Protein AF-A0A8J3D3V7-F1 (afdb_monomer)

pLDDT: mean 88.59, std 8.21, range [60.62, 97.38]

InterPro domains:
  IPR008201 Ribonuclease HepT-like [PF01934] (11-53)

Radius of gyration: 12.74 Å; Cα contacts (8 Å, |Δi|>4): 18; chains: 1; bounding box: 35×13×30 Å

Solvent-accessible surface area (backbone atoms only — not comparable to full-atom values): 3598 Å² total; per-residue (Å²): 134,68,67,64,57,70,78,36,79,78,54,90,53,91,58,51,70,57,53,53,51,48,55,51,44,53,75,75,37,60,92,77,56,58,64,68,57,52,49,47,38,61,75,53,49,48,56,51,49,51,53,56,51,51,66,74,78,107

Secondary structure (DSSP, 8-state):
--HHHHH-TT-S-TTHHHHHHHHHHHHH-GGG--HHHHHHIIIIIHHHHHHHHHHH--

Organism: NCBI:txid402147

Mean predicted aligned error: 4.35 Å

Sequence (58 aa):
MSRILKQDSAFPIKNAKNIIGTRNRIIHSYVNTSDEIIWTIIVRELPNLKIEIGKLLT

Structure (mmCIF, N/CA/C/O backbone):
data_AF-A0A8J3D3V7-F1
#
_entry.id   AF-A0A8J3D3V7-F1
#
loop_
_atom_site.group_PDB
_atom_site.id
_atom_site.type_symbol
_atom_site.label_atom_id
_atom_site.label_alt_id
_atom_site.label_comp_id
_atom_site.label_asym_id
_atom_site.label_entity_id
_atom_site.label_seq_id
_atom_site.pdbx_PDB_ins_code
_atom_site.Cartn_x
_atom_site.Cartn_y
_atom_site.Cartn_z
_atom_site.occupancy
_atom_site.B_iso_or_equiv
_atom_site.auth_seq_id
_atom_site.auth_comp_id
_atom_site.auth_asym_id
_atom_site.auth_atom_id
_atom_site.pdbx_PDB_model_num
ATOM 1 N N . MET A 1 1 ? 10.830 6.396 7.677 1.00 60.62 1 MET A N 1
ATOM 2 C CA . MET A 1 1 ? 10.023 5.706 8.712 1.00 60.62 1 MET A CA 1
ATOM 3 C C . MET A 1 1 ? 8.589 6.229 8.648 1.00 60.62 1 MET A C 1
ATOM 5 O O . MET A 1 1 ? 8.406 7.440 8.622 1.00 60.62 1 MET A O 1
ATOM 9 N N . SER A 1 2 ? 7.586 5.362 8.554 1.00 78.00 2 SER A N 1
ATOM 10 C CA . SER A 1 2 ? 6.178 5.747 8.369 1.00 78.00 2 SER A CA 1
ATOM 11 C C . SER A 1 2 ? 5.522 6.283 9.635 1.00 78.00 2 SER A C 1
ATOM 13 O O . SER A 1 2 ? 5.531 5.602 10.656 1.00 78.00 2 SER A O 1
ATOM 15 N N . ARG A 1 3 ? 4.911 7.472 9.549 1.00 85.25 3 ARG A N 1
ATOM 16 C CA . ARG A 1 3 ? 4.234 8.138 10.676 1.00 85.25 3 ARG A CA 1
ATOM 17 C C . ARG A 1 3 ? 2.997 7.375 11.161 1.00 85.25 3 ARG A C 1
ATOM 19 O O . ARG A 1 3 ? 2.835 7.212 12.360 1.00 85.25 3 ARG A O 1
ATOM 26 N N . ILE A 1 4 ? 2.182 6.857 10.240 1.00 87.00 4 ILE A N 1
ATOM 27 C CA . ILE A 1 4 ? 0.883 6.254 10.577 1.00 87.00 4 ILE A CA 1
ATOM 28 C C . ILE A 1 4 ? 1.021 4.970 11.408 1.00 87.00 4 ILE A C 1
ATOM 30 O O . ILE A 1 4 ? 0.435 4.877 12.473 1.00 87.00 4 ILE A O 1
ATOM 34 N N . LEU A 1 5 ? 1.919 4.060 11.016 1.00 88.88 5 LEU A N 1
ATOM 35 C CA . LEU A 1 5 ? 2.168 2.808 11.747 1.00 88.88 5 LEU A CA 1
ATO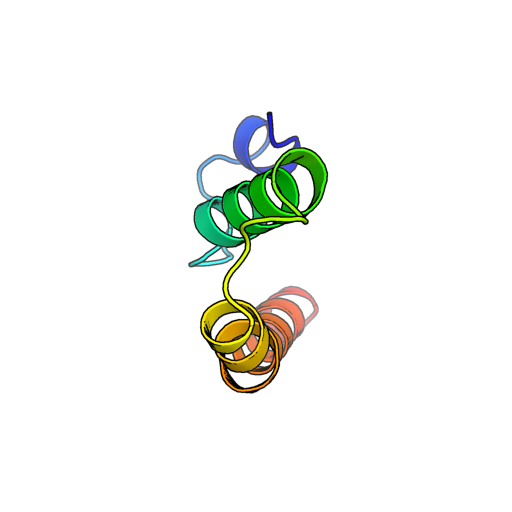M 36 C C . LEU A 1 5 ? 2.925 2.986 13.071 1.00 88.88 5 LEU A C 1
ATOM 38 O O . LEU A 1 5 ? 2.986 2.057 13.869 1.00 88.88 5 LEU A O 1
ATOM 42 N N . LYS A 1 6 ? 3.554 4.148 13.288 1.00 89.56 6 LYS A N 1
ATOM 43 C CA . LYS A 1 6 ? 4.127 4.493 14.598 1.00 89.56 6 LYS A CA 1
ATOM 44 C C . LYS A 1 6 ? 3.053 4.927 15.584 1.00 89.56 6 LYS A C 1
ATOM 46 O O . LYS A 1 6 ? 3.224 4.718 16.776 1.00 89.56 6 LYS A O 1
ATOM 51 N N . GLN A 1 7 ? 2.019 5.593 15.082 1.00 91.50 7 GLN A N 1
ATOM 52 C CA . GLN A 1 7 ? 0.934 6.113 15.898 1.00 91.50 7 GLN A CA 1
ATOM 53 C C . GLN A 1 7 ? -0.131 5.049 16.155 1.00 91.50 7 GLN A C 1
ATOM 55 O O . GLN A 1 7 ? -0.663 4.981 17.255 1.00 91.50 7 GLN A O 1
ATOM 60 N N . ASP A 1 8 ? -0.388 4.198 15.166 1.00 90.69 8 ASP A N 1
ATOM 61 C CA . ASP A 1 8 ? -1.290 3.061 15.268 1.00 90.69 8 ASP A CA 1
ATOM 62 C C . ASP A 1 8 ? -0.671 1.852 14.556 1.00 90.69 8 ASP A C 1
ATOM 64 O O . ASP A 1 8 ? -0.632 1.766 13.326 1.00 90.69 8 ASP A O 1
ATOM 68 N N . SER A 1 9 ? -0.142 0.913 15.340 1.00 88.19 9 SER A N 1
ATOM 69 C CA . SER A 1 9 ? 0.466 -0.313 14.817 1.00 88.19 9 SER A CA 1
ATOM 70 C C . SER A 1 9 ? -0.562 -1.288 14.237 1.00 88.19 9 SER A C 1
ATOM 72 O O . SER A 1 9 ? -0.183 -2.147 13.436 1.00 88.19 9 SER A O 1
ATOM 74 N N . ALA A 1 10 ? -1.835 -1.137 14.610 1.00 89.19 10 ALA A N 1
ATOM 75 C CA . ALA A 1 10 ? -2.964 -1.945 14.172 1.00 89.19 10 ALA A CA 1
ATOM 76 C C . ALA A 1 10 ? -3.806 -1.238 13.095 1.00 89.19 10 ALA A C 1
ATOM 78 O O . ALA A 1 10 ? -4.934 -1.657 12.836 1.00 89.19 10 ALA A O 1
ATOM 79 N N . PHE A 1 11 ? -3.253 -0.200 12.452 1.00 90.56 11 PHE A N 1
ATOM 80 C CA . PHE A 1 11 ? -3.955 0.588 11.443 1.00 90.56 11 PHE A CA 1
ATOM 81 C C . PHE A 1 11 ? -4.658 -0.316 10.411 1.00 90.56 11 PHE A C 1
ATOM 83 O O . PHE A 1 11 ? -4.003 -1.180 9.816 1.00 90.56 11 PHE A O 1
ATOM 90 N N . PRO A 1 12 ? -5.964 -0.121 10.151 1.00 90.81 12 PRO A N 1
ATOM 91 C CA . PRO A 1 12 ? -6.831 -1.134 9.538 1.00 90.81 12 PRO A CA 1
ATOM 92 C C . PRO A 1 12 ? -6.627 -1.351 8.028 1.00 90.81 12 PRO A C 1
ATOM 94 O O . PRO A 1 12 ? -7.399 -2.073 7.402 1.00 90.81 12 PRO A O 1
ATOM 97 N N . ILE A 1 13 ? -5.589 -0.758 7.430 1.00 93.00 13 ILE A N 1
ATOM 98 C CA . ILE A 1 13 ? -5.217 -0.994 6.031 1.00 93.00 13 ILE A CA 1
ATOM 99 C C . ILE A 1 13 ? -4.261 -2.178 5.945 1.00 93.00 13 ILE A C 1
ATOM 101 O O . ILE A 1 13 ? -3.113 -2.114 6.402 1.00 93.00 13 ILE A O 1
ATOM 105 N N . LYS A 1 14 ? -4.705 -3.240 5.271 1.00 90.94 14 LYS A N 1
ATOM 106 C CA . LYS A 1 14 ? -4.007 -4.534 5.216 1.00 90.94 14 LYS A CA 1
ATOM 107 C C . LYS A 1 14 ? -2.574 -4.404 4.696 1.00 90.94 14 LYS A C 1
ATOM 109 O O . LYS A 1 14 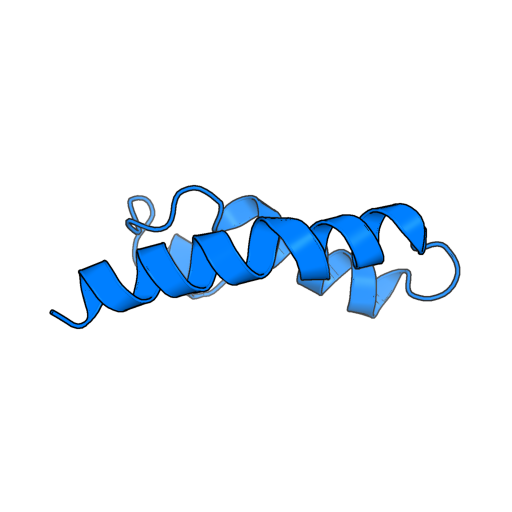? -1.642 -4.984 5.249 1.00 90.94 14 LYS A O 1
ATOM 114 N N . ASN A 1 15 ? -2.390 -3.607 3.644 1.00 92.06 15 ASN A N 1
ATOM 115 C CA . ASN A 1 15 ? -1.114 -3.466 2.940 1.00 92.06 15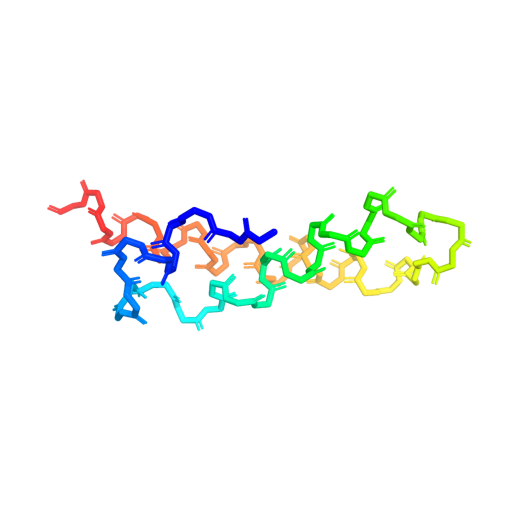 ASN A CA 1
ATOM 116 C C . ASN A 1 15 ? -0.310 -2.216 3.345 1.00 92.06 15 ASN A C 1
ATOM 118 O O . ASN A 1 15 ? 0.620 -1.834 2.633 1.00 92.06 15 ASN A O 1
ATOM 122 N N . ALA A 1 16 ? -0.601 -1.583 4.490 1.00 92.06 16 ALA A N 1
ATOM 123 C CA . ALA A 1 16 ? 0.033 -0.323 4.897 1.00 92.06 16 ALA A CA 1
ATOM 124 C C . ALA A 1 16 ? 1.575 -0.367 4.844 1.00 92.06 16 ALA A C 1
ATOM 126 O O . ALA A 1 16 ? 2.203 0.505 4.239 1.00 92.06 16 ALA A O 1
ATOM 127 N N . LYS A 1 17 ? 2.201 -1.418 5.399 1.00 91.19 17 LYS A N 1
ATOM 128 C CA . LYS A 1 17 ? 3.669 -1.599 5.381 1.00 91.19 17 LYS A CA 1
ATOM 129 C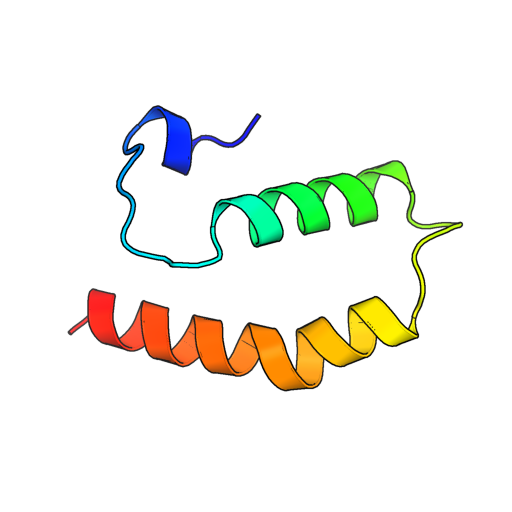 C . LYS A 1 17 ? 4.232 -1.666 3.955 1.00 91.19 17 LYS A C 1
ATOM 131 O O . LYS A 1 17 ? 5.253 -1.037 3.674 1.00 91.19 17 LYS A O 1
ATOM 136 N N . ASN A 1 18 ? 3.544 -2.367 3.055 1.00 91.88 18 ASN A N 1
ATOM 137 C CA . ASN A 1 18 ? 3.958 -2.525 1.659 1.00 91.88 18 ASN A CA 1
ATOM 138 C C . ASN A 1 18 ? 3.835 -1.209 0.885 1.00 91.88 18 ASN A C 1
ATOM 140 O O . ASN A 1 18 ? 4.721 -0.883 0.097 1.00 91.88 18 ASN A O 1
ATOM 144 N N . ILE A 1 19 ? 2.796 -0.414 1.153 1.00 92.38 19 ILE A N 1
ATOM 145 C CA . ILE A 1 19 ? 2.607 0.918 0.555 1.00 92.38 19 ILE A CA 1
ATOM 146 C C . ILE A 1 19 ? 3.766 1.842 0.948 1.00 92.38 19 ILE A C 1
ATOM 148 O O . ILE A 1 19 ? 4.383 2.487 0.100 1.00 92.38 19 ILE A O 1
ATOM 152 N N . ILE A 1 20 ? 4.123 1.852 2.233 1.00 91.06 20 ILE A N 1
ATOM 153 C CA . ILE A 1 20 ? 5.248 2.635 2.757 1.00 91.06 20 ILE A CA 1
ATOM 154 C C . ILE A 1 20 ? 6.572 2.195 2.119 1.00 91.06 20 ILE A C 1
ATOM 156 O O . ILE A 1 20 ? 7.360 3.040 1.688 1.00 91.06 20 ILE A O 1
ATOM 160 N N . GLY A 1 21 ? 6.824 0.884 2.062 1.00 89.81 21 GLY A N 1
ATOM 161 C CA . GLY A 1 21 ? 8.026 0.319 1.448 1.00 89.81 21 GLY A CA 1
ATOM 162 C C . GLY A 1 21 ? 8.135 0.668 -0.034 1.00 89.81 21 GLY A C 1
ATOM 163 O O . GLY A 1 21 ? 9.179 1.135 -0.483 1.00 89.81 21 GLY A O 1
ATOM 164 N N . THR A 1 22 ? 7.027 0.544 -0.765 1.00 90.88 22 THR A N 1
ATOM 165 C CA . THR A 1 22 ? 6.921 0.910 -2.182 1.00 90.88 22 THR A CA 1
ATOM 166 C C . THR A 1 22 ? 7.243 2.386 -2.395 1.00 90.88 22 THR A C 1
ATOM 168 O O . THR A 1 22 ? 8.110 2.701 -3.206 1.00 90.88 22 THR A O 1
ATOM 171 N N . ARG A 1 23 ? 6.633 3.295 -1.619 1.00 89.94 23 ARG A N 1
ATOM 172 C CA . ARG A 1 23 ? 6.933 4.737 -1.673 1.00 89.94 23 ARG A CA 1
ATOM 173 C C . ARG A 1 23 ? 8.418 5.014 -1.449 1.00 89.94 23 ARG A C 1
ATOM 175 O O . ARG A 1 23 ? 9.000 5.821 -2.165 1.00 89.94 23 ARG A O 1
ATOM 182 N N . ASN A 1 24 ? 9.037 4.363 -0.462 1.00 87.94 24 ASN A N 1
ATOM 183 C CA . ASN A 1 24 ? 10.464 4.556 -0.192 1.00 87.94 24 ASN A CA 1
ATOM 184 C C . ASN A 1 24 ? 11.321 4.043 -1.356 1.00 87.94 24 ASN A C 1
ATOM 186 O O . ASN A 1 24 ? 12.245 4.732 -1.773 1.00 87.94 24 ASN A O 1
ATOM 190 N N . ARG A 1 25 ? 10.987 2.878 -1.919 1.00 86.94 25 ARG A N 1
ATOM 191 C CA . ARG A 1 25 ? 11.714 2.311 -3.058 1.00 86.94 25 ARG A CA 1
ATOM 192 C C . ARG A 1 25 ? 11.621 3.189 -4.305 1.00 86.94 25 ARG A C 1
ATOM 194 O O . ARG A 1 25 ? 12.6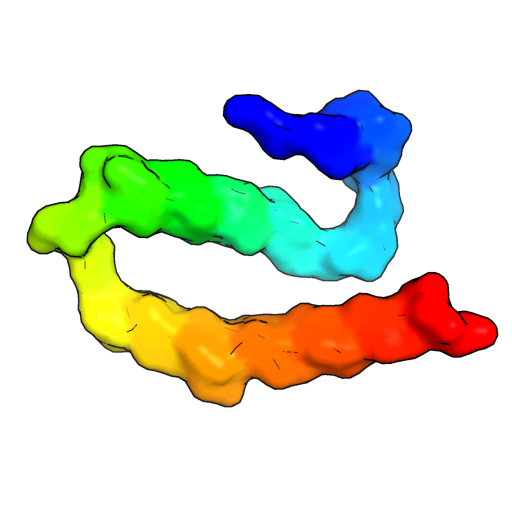46 3.430 -4.923 1.00 86.94 25 ARG A O 1
ATOM 201 N N . ILE A 1 26 ? 10.440 3.716 -4.632 1.00 87.38 26 ILE A N 1
ATOM 202 C CA . ILE A 1 26 ? 10.262 4.620 -5.782 1.00 87.38 26 ILE A CA 1
ATOM 203 C C . ILE A 1 26 ? 11.126 5.877 -5.623 1.00 87.38 26 ILE A C 1
ATOM 205 O O . ILE A 1 26 ? 11.787 6.292 -6.564 1.00 87.38 26 ILE A O 1
ATOM 209 N N . ILE A 1 27 ? 11.174 6.458 -4.422 1.00 84.50 27 ILE A N 1
ATOM 210 C CA . ILE A 1 27 ? 11.949 7.682 -4.166 1.00 84.50 27 ILE A CA 1
ATOM 211 C C . ILE A 1 27 ? 13.460 7.438 -4.231 1.00 84.50 27 ILE A C 1
ATOM 213 O O . ILE A 1 27 ? 14.195 8.301 -4.701 1.00 84.50 27 ILE A O 1
ATOM 217 N N . HIS A 1 28 ? 13.935 6.286 -3.754 1.00 82.94 28 HIS A N 1
ATOM 218 C CA . HIS A 1 28 ? 15.370 6.013 -3.629 1.00 82.94 28 HIS 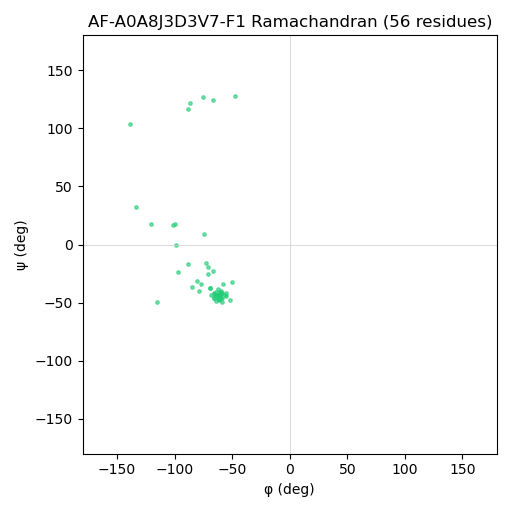A CA 1
ATOM 219 C C . HIS A 1 28 ? 15.972 5.219 -4.795 1.00 82.94 28 HIS A C 1
ATOM 221 O O . HIS A 1 28 ? 17.177 5.282 -5.013 1.00 82.94 28 HIS A O 1
ATOM 227 N N . SER A 1 29 ? 15.168 4.460 -5.535 1.00 75.19 29 SER A N 1
ATOM 228 C CA . SER A 1 29 ? 15.635 3.492 -6.535 1.00 75.19 29 SER A CA 1
ATOM 229 C C . SER A 1 29 ? 14.860 3.605 -7.848 1.00 75.19 29 SER A C 1
ATOM 231 O O . SER A 1 29 ? 14.669 2.602 -8.534 1.00 75.19 29 SER A O 1
ATOM 233 N N . TYR A 1 30 ? 14.418 4.816 -8.206 1.00 67.50 30 TYR A N 1
ATOM 234 C CA . TYR A 1 30 ? 13.630 5.080 -9.418 1.00 67.50 30 TYR A CA 1
ATOM 235 C C . TYR A 1 30 ? 14.254 4.488 -10.696 1.00 67.50 30 TYR A C 1
ATOM 237 O O . TYR A 1 30 ? 13.523 4.027 -11.559 1.00 67.50 30 TYR A O 1
ATOM 245 N N . VAL A 1 31 ? 15.589 4.413 -10.784 1.00 64.56 31 VAL A N 1
ATOM 246 C CA . VAL A 1 31 ? 16.320 3.856 -11.942 1.00 64.56 31 VAL A CA 1
ATOM 247 C C . VAL A 1 31 ? 16.202 2.329 -12.063 1.00 64.56 31 VAL A C 1
ATOM 249 O O . VAL A 1 31 ? 16.336 1.787 -13.150 1.00 64.56 31 VAL A O 1
ATOM 252 N N . ASN A 1 32 ? 15.963 1.619 -10.958 1.00 70.62 32 ASN A N 1
ATOM 253 C CA . ASN A 1 32 ? 15.979 0.150 -10.907 1.00 70.62 32 ASN A CA 1
ATOM 254 C C . ASN A 1 32 ? 14.624 -0.427 -10.462 1.00 70.62 32 ASN A C 1
ATOM 256 O O . ASN A 1 32 ? 14.521 -1.554 -9.975 1.00 70.62 32 ASN A O 1
ATOM 260 N N . THR A 1 33 ? 13.573 0.390 -10.543 1.00 76.69 33 THR A N 1
ATOM 261 C CA . THR A 1 33 ? 12.219 -0.026 -10.193 1.00 76.69 33 THR A CA 1
ATOM 262 C C . THR A 1 33 ? 11.574 -0.656 -11.421 1.00 76.69 33 THR A C 1
ATOM 264 O O . THR A 1 33 ? 11.479 -0.020 -12.458 1.00 76.69 33 THR A O 1
ATOM 267 N N . SER A 1 34 ? 11.144 -1.914 -11.303 1.00 85.62 34 SER A N 1
ATOM 268 C CA . SER A 1 34 ? 10.499 -2.640 -12.402 1.00 85.62 34 SER A CA 1
ATOM 269 C C . SER A 1 34 ? 9.137 -2.034 -12.754 1.00 85.62 34 SER A C 1
ATOM 271 O O . SER A 1 34 ? 8.247 -1.956 -11.898 1.00 85.62 34 SER A O 1
ATOM 273 N N . ASP A 1 35 ? 8.969 -1.674 -14.026 1.00 88.44 35 ASP A N 1
ATOM 274 C CA . ASP A 1 35 ? 7.720 -1.151 -14.588 1.00 88.44 35 ASP A CA 1
ATOM 275 C C . ASP A 1 35 ? 6.551 -2.126 -14.412 1.00 88.44 35 ASP A C 1
ATOM 277 O O . ASP A 1 35 ? 5.430 -1.708 -14.135 1.00 88.44 35 ASP A O 1
ATOM 281 N N . GLU A 1 36 ? 6.805 -3.433 -14.475 1.00 90.75 36 GLU A N 1
ATOM 282 C CA . GLU A 1 36 ? 5.798 -4.476 -14.252 1.00 90.75 36 GLU A CA 1
ATOM 283 C C . GLU A 1 36 ? 5.228 -4.428 -12.825 1.00 90.75 36 GLU A C 1
ATOM 285 O O . GLU A 1 36 ? 4.021 -4.588 -12.602 1.00 90.75 36 GLU A O 1
ATOM 290 N N . ILE A 1 37 ? 6.086 -4.141 -11.841 1.00 88.56 37 ILE A N 1
ATOM 291 C CA . ILE A 1 37 ? 5.651 -3.977 -10.454 1.00 88.56 37 ILE A CA 1
ATOM 292 C C . ILE A 1 37 ? 4.804 -2.709 -10.318 1.00 88.56 37 ILE A C 1
ATOM 294 O O . ILE A 1 37 ? 3.760 -2.744 -9.665 1.00 88.56 37 ILE A O 1
ATOM 298 N N . ILE A 1 38 ? 5.220 -1.601 -10.940 1.00 90.19 38 ILE A N 1
ATOM 299 C CA . ILE A 1 38 ? 4.451 -0.348 -10.934 1.00 90.19 38 ILE A CA 1
ATOM 300 C C . ILE A 1 38 ? 3.089 -0.544 -11.600 1.00 90.19 38 ILE A C 1
ATOM 302 O O . ILE A 1 38 ? 2.069 -0.148 -11.036 1.00 90.19 38 ILE A O 1
ATOM 306 N N . TRP A 1 39 ? 3.051 -1.223 -12.743 1.00 94.75 39 TRP A N 1
ATOM 307 C CA . TRP A 1 39 ? 1.819 -1.547 -13.450 1.00 94.75 39 TRP A CA 1
ATOM 308 C C . TRP A 1 39 ? 0.869 -2.380 -12.585 1.00 94.75 39 TRP A C 1
ATOM 310 O O . TRP A 1 39 ? -0.303 -2.036 -12.437 1.00 94.75 39 TRP A O 1
ATOM 320 N N . THR A 1 40 ? 1.386 -3.416 -11.921 1.00 94.50 40 THR A N 1
ATOM 321 C CA . THR A 1 40 ? 0.604 -4.235 -10.983 1.00 94.50 40 THR A CA 1
ATOM 322 C C . THR A 1 40 ? 0.033 -3.397 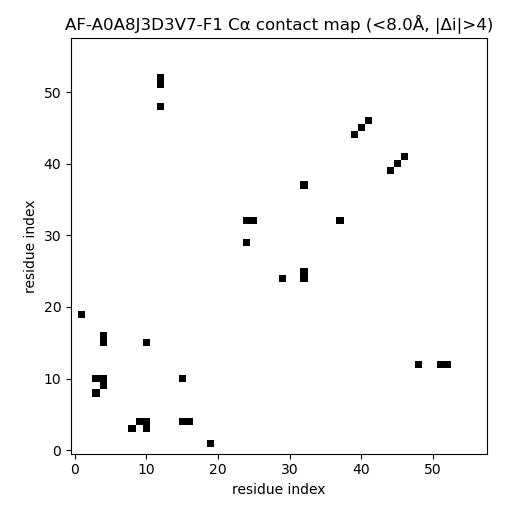-9.838 1.00 94.50 40 THR A C 1
ATOM 324 O O . THR A 1 40 ? -1.128 -3.568 -9.461 1.00 94.50 40 THR A O 1
ATOM 327 N N . ILE A 1 41 ? 0.817 -2.463 -9.293 1.00 94.06 41 ILE A N 1
ATOM 328 C CA . ILE A 1 41 ? 0.353 -1.560 -8.234 1.00 94.06 41 ILE A CA 1
ATOM 329 C C . ILE A 1 41 ? -0.802 -0.694 -8.736 1.00 94.06 41 ILE A C 1
ATOM 331 O O . ILE A 1 41 ? -1.824 -0.596 -8.058 1.00 94.06 41 ILE A O 1
ATOM 335 N N . ILE A 1 42 ? -0.665 -0.106 -9.925 1.00 95.31 42 ILE A N 1
ATOM 336 C CA . ILE A 1 42 ? -1.681 0.775 -10.507 1.00 95.31 42 ILE A CA 1
ATOM 337 C C . ILE A 1 42 ? -2.976 0.012 -10.792 1.00 95.31 42 ILE A C 1
ATOM 339 O O . ILE A 1 42 ? -4.050 0.465 -10.403 1.00 95.31 42 ILE A O 1
ATOM 343 N N . VAL A 1 43 ? -2.881 -1.145 -11.449 1.00 97.38 43 VAL A N 1
ATOM 344 C CA . VAL A 1 43 ? -4.052 -1.877 -11.949 1.00 97.38 43 VAL A CA 1
ATOM 345 C C . VAL A 1 43 ? -4.739 -2.698 -10.859 1.00 97.38 43 VAL A C 1
ATOM 347 O O . VAL A 1 43 ? -5.956 -2.859 -10.902 1.00 97.38 43 VAL A O 1
ATOM 350 N N . ARG A 1 44 ? -3.997 -3.214 -9.870 1.00 95.75 44 ARG A N 1
ATOM 351 C CA . ARG A 1 44 ? -4.536 -4.151 -8.870 1.00 95.75 44 ARG A CA 1
ATOM 352 C C . ARG A 1 44 ? -4.548 -3.598 -7.452 1.00 95.75 44 ARG A C 1
ATOM 354 O O . ARG A 1 44 ? -5.564 -3.691 -6.768 1.00 95.75 44 ARG A O 1
ATOM 361 N N . GLU A 1 45 ? -3.435 -3.038 -6.987 1.00 95.69 45 GLU A N 1
ATOM 362 C CA . GLU A 1 45 ? -3.296 -2.659 -5.574 1.00 95.69 45 GLU A CA 1
ATOM 363 C C . GLU A 1 45 ? -4.019 -1.341 -5.246 1.00 95.69 45 GLU A C 1
ATOM 365 O O . GLU A 1 45 ? -4.680 -1.247 -4.211 1.00 95.69 45 GLU A O 1
ATOM 370 N N . LEU A 1 46 ? -3.954 -0.333 -6.127 1.00 96.12 46 LEU A N 1
ATOM 371 C CA . LEU A 1 46 ? -4.623 0.957 -5.910 1.00 96.12 46 LEU A CA 1
ATOM 372 C C . LEU A 1 46 ? -6.161 0.852 -5.859 1.00 96.12 46 LEU A C 1
ATOM 374 O O . LEU A 1 46 ? -6.746 1.458 -4.956 1.00 96.12 46 LEU A O 1
ATOM 378 N N . PRO A 1 47 ? -6.849 0.089 -6.737 1.00 97.25 47 P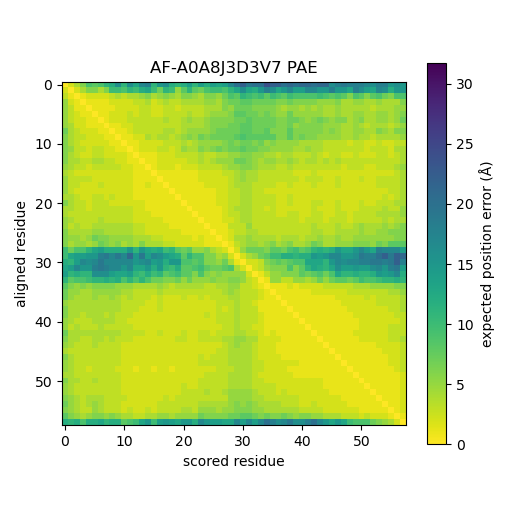RO A N 1
ATOM 379 C CA . PRO A 1 47 ? -8.296 -0.106 -6.620 1.00 97.25 47 PRO A CA 1
ATOM 380 C C . PRO A 1 47 ? -8.711 -0.764 -5.299 1.00 97.25 47 PRO A C 1
ATOM 382 O O . PRO A 1 47 ? -9.666 -0.313 -4.667 1.00 97.25 47 PRO A O 1
ATOM 385 N N . ASN A 1 48 ? -7.962 -1.771 -4.837 1.00 95.81 48 ASN A N 1
ATOM 386 C CA . ASN A 1 48 ? -8.217 -2.420 -3.548 1.00 95.81 48 ASN A CA 1
ATOM 387 C C . ASN A 1 48 ? -8.050 -1.439 -2.384 1.00 95.81 48 ASN A C 1
ATOM 389 O O . ASN A 1 48 ? -8.920 -1.356 -1.516 1.00 95.81 48 ASN A O 1
ATOM 393 N N . LEU A 1 49 ? -6.984 -0.630 -2.407 1.00 95.88 49 LEU A N 1
ATOM 394 C CA . LEU A 1 49 ? -6.767 0.411 -1.406 1.00 95.88 49 LEU A CA 1
ATOM 395 C C . LEU A 1 49 ? -7.912 1.432 -1.393 1.00 95.88 49 LEU A C 1
ATOM 397 O O . LEU A 1 49 ? -8.357 1.835 -0.323 1.00 95.88 49 LEU A O 1
ATOM 401 N N . LYS A 1 50 ? -8.430 1.827 -2.562 1.00 96.06 50 LYS A N 1
ATOM 402 C CA . LYS A 1 50 ? -9.577 2.741 -2.656 1.00 96.06 50 LYS A CA 1
ATOM 403 C C . LYS A 1 50 ? -10.824 2.164 -1.978 1.00 96.06 50 LYS A C 1
ATOM 405 O O . LYS A 1 50 ? -11.525 2.900 -1.289 1.00 96.06 50 LYS A O 1
ATOM 410 N N . ILE A 1 51 ? -11.083 0.864 -2.139 1.00 95.69 51 ILE A N 1
ATOM 411 C CA . ILE A 1 51 ? -12.194 0.172 -1.467 1.00 95.69 51 ILE A CA 1
ATOM 412 C C . ILE A 1 51 ? -11.978 0.147 0.050 1.00 95.69 51 ILE A C 1
ATOM 414 O O . ILE A 1 51 ? -12.906 0.451 0.797 1.00 95.69 51 ILE A O 1
ATOM 418 N N . GLU A 1 52 ? -10.772 -0.194 0.515 1.00 94.75 52 GLU A N 1
ATOM 419 C CA . GLU A 1 52 ? -10.445 -0.203 1.949 1.00 94.75 52 GLU A CA 1
ATOM 420 C C . GLU A 1 52 ? -10.630 1.184 2.578 1.00 94.75 52 GLU A C 1
ATOM 422 O O . GLU A 1 52 ? -11.284 1.300 3.609 1.00 94.75 52 GLU A O 1
ATOM 427 N N . ILE A 1 53 ? -10.141 2.244 1.929 1.00 94.19 53 ILE A N 1
ATOM 428 C CA . ILE A 1 53 ? -10.314 3.624 2.404 1.00 94.19 53 ILE A CA 1
ATOM 429 C C . ILE A 1 53 ? -11.790 4.029 2.416 1.00 94.19 53 ILE A C 1
ATOM 431 O O . ILE A 1 53 ? -12.235 4.644 3.380 1.00 94.19 53 ILE A O 1
ATOM 435 N N . GLY A 1 54 ? -12.567 3.648 1.397 1.00 95.94 54 GLY A N 1
ATOM 436 C CA . GLY A 1 54 ? -14.010 3.896 1.374 1.00 95.94 54 GLY A CA 1
ATOM 437 C C . GLY A 1 54 ? -14.718 3.322 2.604 1.00 95.94 54 GLY A C 1
ATOM 438 O O . GLY A 1 54 ? -15.518 4.015 3.223 1.00 95.94 54 GLY A O 1
ATOM 439 N N . LYS A 1 55 ? -14.350 2.106 3.026 1.00 93.88 55 LYS A N 1
ATOM 440 C CA . LYS A 1 55 ? -14.901 1.465 4.233 1.00 93.88 55 LYS A CA 1
ATOM 441 C C . LYS A 1 55 ? -14.520 2.160 5.543 1.00 93.88 55 LYS A C 1
ATOM 443 O O . LYS A 1 55 ? -15.206 1.951 6.530 1.00 93.88 55 LYS A O 1
ATOM 448 N N . LEU A 1 56 ? -13.431 2.931 5.573 1.00 90.94 56 LEU A N 1
ATOM 449 C CA . LEU A 1 56 ? -12.996 3.676 6.763 1.00 90.94 56 LEU A CA 1
ATOM 450 C C . LEU A 1 56 ? -13.617 5.075 6.859 1.00 90.94 56 LEU A C 1
ATOM 452 O O . LEU A 1 56 ? -13.546 5.702 7.911 1.00 90.94 56 LEU A O 1
ATOM 456 N N . LEU A 1 57 ? -14.159 5.583 5.751 1.00 90.38 57 LEU A N 1
ATOM 457 C CA . LEU A 1 57 ? -14.818 6.889 5.666 1.00 90.38 57 LEU A CA 1
ATOM 458 C C . LEU A 1 57 ? -16.350 6.789 5.745 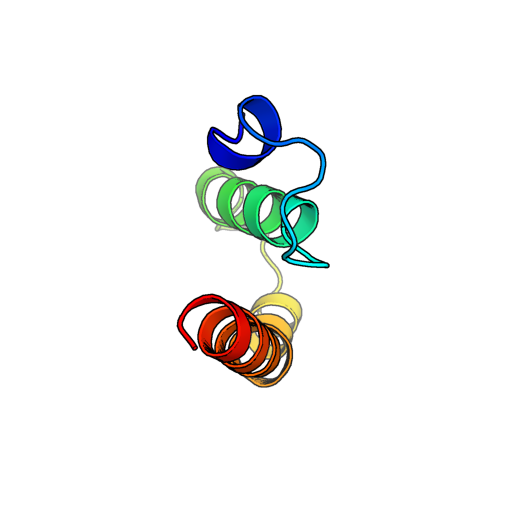1.00 90.38 57 LEU A C 1
ATOM 460 O O . LEU A 1 57 ? -17.020 7.816 5.656 1.00 90.38 57 LEU A O 1
ATOM 464 N N . THR A 1 58 ? -16.878 5.569 5.867 1.00 70.75 58 THR A N 1
ATOM 465 C CA . THR A 1 58 ? -18.306 5.274 6.053 1.00 70.75 58 THR A CA 1
ATOM 466 C C . THR A 1 58 ? -18.547 4.910 7.509 1.00 70.75 58 THR A C 1
ATOM 468 O O . THR A 1 58 ? -19.564 5.375 8.062 1.00 70.75 58 THR A O 1
#

Foldseek 3Di:
DDPPCVVPVVPPQPCVVVVVVVVVCCVPPVVPDDPVVVVCCVPPVVVVSVVSVVVVVD